Protein AF-A0A959WXT4-F1 (afdb_monomer)

Foldseek 3Di:
DPPDPVVVVCVVVVVPDDFPDFDDADPQATQGPVRDTDGDDDDDCPVDDDDPCPVCVVVVQADPVRDFDDDQQAGPVHRVDGHACDDPQVDPVSRVVSVVVNVVVVVVVPPD

pLDDT: mean 92.84, std 6.56, range [51.22, 98.44]

Structure (mmCIF, N/CA/C/O backbone):
data_AF-A0A959WXT4-F1
#
_entry.id   AF-A0A959WXT4-F1
#
loop_
_atom_site.group_PDB
_atom_site.id
_atom_site.type_symbol
_atom_site.label_atom_id
_atom_site.label_alt_id
_atom_site.label_comp_id
_atom_site.label_asym_id
_atom_site.label_entity_id
_atom_site.label_seq_id
_atom_site.pdbx_PDB_ins_code
_atom_site.Cartn_x
_atom_site.Cartn_y
_atom_site.Cartn_z
_atom_site.occupancy
_atom_site.B_iso_or_equiv
_atom_site.auth_seq_id
_atom_site.auth_comp_id
_atom_site.auth_asym_id
_atom_site.auth_atom_id
_atom_site.pdbx_PDB_model_num
ATOM 1 N N . LEU A 1 1 ? -9.083 -1.316 -13.109 1.00 68.69 1 LEU A N 1
ATOM 2 C CA . LEU A 1 1 ? -9.091 0.091 -12.643 1.00 68.69 1 LEU A CA 1
ATOM 3 C C . LEU A 1 1 ? -10.515 0.638 -12.744 1.00 68.69 1 LEU A C 1
ATOM 5 O O . LEU A 1 1 ? -11.224 0.207 -13.653 1.00 68.69 1 LEU A O 1
ATOM 9 N N . PRO A 1 2 ? -10.963 1.519 -11.832 1.00 79.06 2 PRO A N 1
ATOM 10 C CA . PRO A 1 2 ? -12.278 2.160 -11.927 1.00 79.06 2 PRO A CA 1
ATOM 11 C C . PRO A 1 2 ? -12.446 2.864 -13.282 1.00 79.06 2 PRO A C 1
ATOM 13 O O . PRO A 1 2 ? -11.528 3.544 -13.730 1.00 79.06 2 PRO A O 1
ATOM 16 N N . ARG A 1 3 ? -13.598 2.728 -13.954 1.00 82.50 3 ARG A N 1
ATOM 17 C CA . ARG A 1 3 ? -13.830 3.325 -15.289 1.00 82.50 3 ARG A CA 1
ATOM 18 C C . ARG A 1 3 ? -14.153 4.826 -15.210 1.00 82.50 3 ARG A C 1
ATOM 20 O O . ARG A 1 3 ? -15.248 5.256 -15.572 1.00 82.50 3 ARG A O 1
ATOM 27 N N . ASN A 1 4 ? -13.188 5.624 -14.767 1.00 93.75 4 ASN A N 1
ATOM 28 C CA . ASN A 1 4 ? -13.222 7.088 -14.832 1.00 93.75 4 ASN A CA 1
ATOM 29 C C . ASN A 1 4 ? -12.511 7.615 -16.095 1.00 93.75 4 ASN A C 1
ATOM 31 O O . ASN A 1 4 ? -11.988 6.830 -16.888 1.00 93.75 4 ASN A O 1
ATOM 35 N N . GLN A 1 5 ? -12.515 8.935 -16.290 1.00 94.00 5 GLN A N 1
ATOM 36 C CA . GLN A 1 5 ? -11.899 9.587 -17.448 1.00 94.00 5 GLN A CA 1
ATOM 37 C C . GLN A 1 5 ? -10.391 9.301 -17.551 1.00 94.00 5 GLN A C 1
ATOM 39 O O . GLN A 1 5 ? -9.945 8.807 -18.581 1.00 94.00 5 GLN A O 1
ATOM 44 N N . TYR A 1 6 ? -9.636 9.478 -16.461 1.00 92.56 6 TYR A N 1
ATOM 45 C CA . TYR A 1 6 ? -8.189 9.218 -16.431 1.00 92.56 6 TYR A CA 1
ATOM 46 C C . TYR A 1 6 ? -7.813 7.802 -16.882 1.00 92.56 6 TYR A C 1
ATOM 48 O O . TYR A 1 6 ? -6.850 7.607 -17.620 1.00 92.56 6 TYR A O 1
ATOM 56 N N . THR A 1 7 ? -8.580 6.797 -16.454 1.00 93.12 7 THR A N 1
ATOM 57 C CA . THR A 1 7 ? -8.313 5.401 -16.820 1.00 93.12 7 THR A CA 1
ATOM 58 C C . THR A 1 7 ? -8.591 5.143 -18.302 1.00 93.12 7 THR A C 1
ATOM 60 O O . THR A 1 7 ? -7.879 4.349 -18.913 1.00 93.12 7 THR A O 1
ATOM 63 N N . ARG A 1 8 ? -9.597 5.808 -18.889 1.00 93.06 8 ARG A N 1
ATOM 64 C CA . ARG A 1 8 ? -9.884 5.715 -20.332 1.00 93.06 8 ARG A CA 1
ATOM 65 C C . ARG A 1 8 ? -8.762 6.352 -21.141 1.00 93.06 8 ARG A C 1
ATOM 67 O O . ARG A 1 8 ? -8.177 5.673 -21.965 1.00 93.06 8 ARG A O 1
ATOM 74 N N . GLU A 1 9 ? -8.362 7.574 -20.807 1.00 95.56 9 GLU A N 1
ATOM 75 C CA . GLU A 1 9 ? -7.261 8.264 -21.494 1.00 95.56 9 GLU A CA 1
ATOM 76 C C . GLU A 1 9 ? -5.936 7.483 -21.409 1.00 95.56 9 GLU A C 1
ATOM 78 O O . GLU A 1 9 ? -5.187 7.393 -22.380 1.00 95.56 9 GLU A O 1
ATOM 83 N N . ALA A 1 10 ? -5.635 6.869 -20.259 1.00 94.12 10 ALA A N 1
ATOM 84 C CA . ALA A 1 10 ? -4.461 6.007 -20.112 1.00 94.12 10 ALA A CA 1
ATOM 85 C C . ALA A 1 10 ? -4.554 4.727 -20.965 1.00 94.12 10 ALA A C 1
ATOM 87 O O . ALA A 1 10 ? -3.546 4.266 -21.508 1.00 94.12 10 ALA A O 1
ATOM 88 N N . HIS A 1 11 ? -5.751 4.157 -21.092 1.00 93.56 11 HIS A N 1
ATOM 89 C CA . HIS A 1 11 ? -5.997 3.021 -21.972 1.00 93.56 11 HIS A CA 1
ATOM 90 C C . HIS A 1 11 ? -5.842 3.413 -23.446 1.00 93.56 11 HIS A C 1
ATOM 92 O O . HIS A 1 11 ? -5.144 2.721 -24.183 1.00 93.56 11 HIS A O 1
ATOM 98 N N . ASP A 1 12 ? -6.420 4.543 -23.852 1.00 95.38 12 ASP A N 1
ATOM 99 C CA . ASP A 1 12 ? -6.397 5.043 -25.229 1.00 95.38 12 ASP A CA 1
ATOM 100 C C . ASP A 1 12 ? -4.970 5.393 -25.678 1.00 95.38 12 ASP A C 1
ATOM 102 O O . ASP A 1 12 ? -4.584 5.107 -26.808 1.00 95.38 12 ASP A O 1
ATOM 106 N N . ARG A 1 13 ? -4.131 5.905 -24.766 1.00 96.31 13 ARG A N 1
ATOM 107 C CA . ARG A 1 13 ? -2.685 6.093 -25.004 1.00 96.31 13 ARG A CA 1
ATOM 108 C C . ARG A 1 13 ? -1.867 4.799 -24.946 1.00 96.31 13 ARG A C 1
ATOM 110 O O . ARG A 1 13 ? -0.658 4.831 -25.149 1.00 96.31 13 ARG A O 1
ATOM 117 N N . GLY A 1 14 ? -2.484 3.664 -24.622 1.00 94.75 14 GLY A N 1
ATOM 118 C CA . GLY A 1 14 ? -1.829 2.359 -24.600 1.00 94.75 14 GLY A CA 1
ATOM 119 C C . GLY A 1 14 ? -0.770 2.181 -23.507 1.00 94.75 14 GLY A C 1
ATOM 120 O O . GLY A 1 14 ? 0.046 1.267 -23.629 1.00 94.75 14 GLY A O 1
ATOM 121 N N . VAL A 1 15 ? -0.772 3.010 -22.452 1.00 93.81 15 VAL A N 1
ATOM 122 C CA . VAL A 1 15 ? 0.232 2.960 -21.365 1.00 93.81 15 VAL A CA 1
ATOM 123 C C . VAL A 1 15 ? -0.093 1.922 -20.287 1.00 93.81 15 VAL A C 1
ATOM 125 O O . VAL A 1 15 ? 0.764 1.560 -19.487 1.00 93.81 15 VAL A O 1
ATOM 128 N N . LEU A 1 16 ? -1.316 1.386 -20.274 1.00 92.50 16 LEU A N 1
ATOM 129 C CA . LEU A 1 16 ? -1.749 0.337 -19.344 1.00 92.50 16 LEU A CA 1
ATOM 130 C C . LEU A 1 16 ? -1.309 -1.064 -19.807 1.00 92.50 16 LEU A C 1
ATOM 132 O O . LEU A 1 16 ? -2.117 -1.989 -19.892 1.00 92.50 16 LEU A O 1
ATOM 136 N N . ARG A 1 17 ? -0.020 -1.228 -20.123 1.00 91.75 17 ARG A N 1
ATOM 1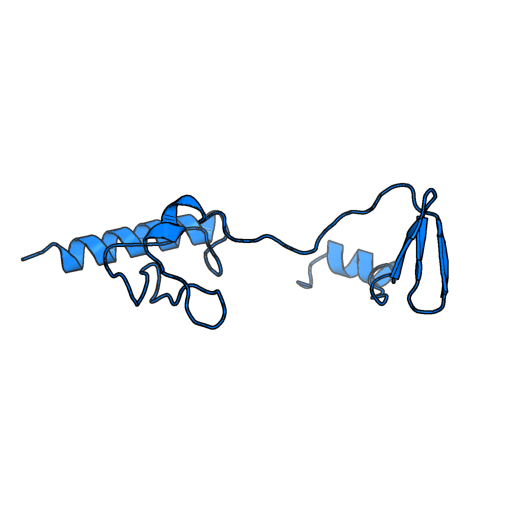37 C CA . ARG A 1 17 ? 0.573 -2.506 -20.541 1.00 91.75 17 ARG A CA 1
ATOM 138 C C . ARG A 1 17 ? 1.336 -3.132 -19.384 1.00 91.75 17 ARG A C 1
ATOM 140 O O . ARG A 1 17 ? 2.372 -2.629 -18.960 1.00 91.75 17 ARG A O 1
ATOM 147 N N . ARG A 1 18 ? 0.832 -4.257 -18.876 1.00 92.00 18 ARG A N 1
ATOM 148 C CA . ARG A 1 18 ? 1.528 -5.021 -17.837 1.00 92.00 18 ARG A CA 1
ATOM 149 C C . ARG A 1 18 ? 2.773 -5.688 -18.429 1.00 92.00 18 ARG A C 1
ATOM 151 O O . ARG A 1 18 ? 2.656 -6.482 -19.357 1.00 92.00 18 ARG A O 1
ATOM 158 N N . ARG A 1 19 ? 3.931 -5.437 -17.822 1.00 91.50 19 ARG A N 1
ATOM 159 C CA . ARG A 1 19 ? 5.182 -6.172 -18.059 1.00 91.50 19 ARG A CA 1
ATOM 160 C C . ARG A 1 19 ? 5.424 -7.150 -16.897 1.00 91.50 19 ARG A C 1
ATOM 162 O O . ARG A 1 19 ? 4.911 -6.905 -15.799 1.00 91.50 19 ARG A O 1
ATOM 169 N N . PRO A 1 20 ? 6.131 -8.275 -17.098 1.00 94.88 20 PRO A N 1
ATOM 170 C CA . PRO A 1 20 ? 6.730 -9.016 -15.988 1.00 94.88 20 PRO A CA 1
ATOM 171 C C . PRO A 1 20 ? 7.610 -8.094 -15.127 1.00 94.88 20 PRO A C 1
ATOM 173 O O . PRO A 1 20 ? 8.058 -7.054 -15.602 1.00 94.88 20 PRO A O 1
ATOM 176 N N . LEU A 1 21 ? 7.846 -8.457 -13.863 1.00 95.69 21 LEU A N 1
ATOM 177 C CA . LEU A 1 21 ? 8.826 -7.732 -13.053 1.00 95.69 21 LEU A CA 1
ATOM 178 C C . LEU A 1 21 ? 10.222 -7.981 -13.641 1.00 95.69 21 LEU A C 1
ATOM 180 O O . LEU A 1 21 ? 10.529 -9.110 -14.027 1.00 95.69 21 LEU A O 1
ATOM 184 N N . PHE A 1 22 ? 11.045 -6.940 -13.700 1.00 97.38 22 PHE A N 1
ATOM 185 C CA . PHE A 1 22 ? 12.456 -7.063 -14.047 1.00 97.38 22 PHE A CA 1
ATOM 186 C C . PHE A 1 22 ? 13.197 -7.980 -13.054 1.00 97.38 22 PHE A C 1
ATOM 188 O O . PHE A 1 22 ? 12.739 -8.216 -11.934 1.00 97.38 22 PHE A O 1
ATOM 195 N N . THR A 1 23 ? 14.349 -8.504 -13.463 1.00 98.19 23 THR A N 1
ATOM 196 C CA . THR A 1 23 ? 15.157 -9.466 -12.694 1.00 98.19 23 THR A CA 1
ATOM 197 C C . THR A 1 23 ? 16.305 -8.815 -11.929 1.00 98.19 23 THR A C 1
ATOM 199 O O . THR A 1 23 ? 16.702 -9.332 -10.887 1.00 98.19 23 THR A O 1
ATOM 202 N N . ALA A 1 24 ? 16.804 -7.668 -12.394 1.00 98.19 24 ALA A N 1
ATOM 203 C CA . ALA A 1 24 ? 17.833 -6.894 -11.706 1.00 98.19 24 ALA A CA 1
ATOM 204 C C . ALA A 1 24 ? 17.659 -5.389 -11.944 1.00 98.19 24 ALA A C 1
ATOM 206 O O . ALA A 1 24 ? 17.204 -4.970 -13.009 1.00 98.19 24 ALA A O 1
ATOM 207 N N . VAL A 1 25 ? 18.047 -4.589 -10.948 1.00 98.31 25 VAL A N 1
ATOM 208 C CA . VAL A 1 25 ? 18.327 -3.159 -11.128 1.00 98.31 25 VAL A CA 1
ATOM 209 C C . VAL A 1 25 ? 19.812 -3.028 -11.454 1.00 98.31 25 VAL A C 1
ATOM 211 O O . VAL A 1 25 ? 20.649 -3.599 -10.757 1.00 98.31 25 VAL A O 1
ATOM 214 N N . GLU A 1 26 ? 20.121 -2.295 -12.513 1.00 97.88 26 GLU A N 1
ATOM 215 C CA . GLU A 1 26 ? 21.469 -1.991 -12.995 1.00 97.88 26 GLU A CA 1
ATOM 216 C C . GLU A 1 26 ? 21.710 -0.467 -12.893 1.00 97.88 26 GLU A C 1
ATOM 218 O O . GLU A 1 26 ? 20.745 0.274 -12.695 1.00 97.88 26 GLU A O 1
ATOM 223 N N . PRO A 1 27 ? 22.960 0.032 -13.001 1.00 97.81 27 PRO A N 1
ATOM 224 C CA . PRO A 1 27 ? 23.267 1.450 -12.772 1.00 97.81 27 PRO A CA 1
ATOM 225 C C . PRO A 1 27 ? 22.404 2.445 -13.563 1.00 97.81 27 PRO A C 1
ATOM 227 O O . PRO A 1 27 ? 21.992 3.454 -12.999 1.00 97.81 27 PRO A O 1
ATOM 230 N N . ASP A 1 28 ? 22.081 2.125 -14.820 1.00 98.00 28 ASP A N 1
ATOM 231 C CA . ASP A 1 28 ? 21.354 3.018 -15.735 1.00 98.00 28 ASP A CA 1
ATOM 232 C C . ASP A 1 28 ? 19.936 2.517 -16.079 1.00 98.00 28 ASP A C 1
ATOM 234 O O . ASP A 1 28 ? 19.306 2.989 -17.029 1.00 98.00 28 ASP A O 1
ATOM 238 N N . GLY A 1 29 ? 19.429 1.499 -15.371 1.00 98.38 29 GLY A N 1
ATOM 239 C CA . GLY A 1 29 ? 18.116 0.935 -15.680 1.00 98.38 29 GLY A CA 1
ATOM 240 C C . GLY A 1 29 ? 17.819 -0.422 -15.054 1.00 98.38 29 GLY A C 1
ATOM 241 O O . GLY A 1 29 ? 18.228 -0.723 -13.934 1.00 98.38 29 GLY A O 1
ATOM 242 N N . VAL A 1 30 ? 17.055 -1.256 -15.763 1.00 98.44 30 VAL A N 1
ATOM 243 C CA . VAL A 1 30 ? 16.653 -2.587 -15.281 1.00 98.44 30 VAL A CA 1
ATOM 244 C C . VAL A 1 30 ? 16.844 -3.674 -16.335 1.00 98.44 30 VAL A C 1
ATOM 246 O O . VAL A 1 30 ? 16.624 -3.458 -17.530 1.00 98.44 30 VAL A O 1
ATOM 249 N N . ARG A 1 31 ? 17.210 -4.873 -15.872 1.00 98.38 31 ARG A N 1
ATOM 250 C CA . ARG A 1 31 ? 17.253 -6.101 -16.673 1.00 98.38 31 ARG A CA 1
ATOM 251 C C . ARG A 1 31 ? 15.880 -6.749 -16.690 1.00 98.38 31 ARG A C 1
ATOM 253 O O . ARG A 1 31 ? 15.414 -7.240 -15.666 1.00 98.38 31 ARG A O 1
ATOM 260 N N . GLU A 1 32 ? 15.227 -6.781 -17.836 1.00 97.56 32 GLU A N 1
ATOM 261 C CA . GLU A 1 32 ? 13.904 -7.376 -17.993 1.00 97.56 32 GLU A CA 1
ATOM 262 C C . GLU A 1 32 ? 13.929 -8.903 -17.834 1.00 97.56 32 GLU A C 1
ATOM 264 O O . GLU A 1 32 ? 14.979 -9.548 -17.848 1.00 97.56 32 GLU A O 1
ATOM 269 N N . ALA A 1 33 ? 12.747 -9.502 -17.678 1.00 96.75 33 ALA A N 1
ATOM 270 C CA . ALA A 1 33 ? 12.607 -10.951 -17.511 1.00 96.75 33 ALA A CA 1
ATOM 271 C C . ALA A 1 33 ? 13.051 -11.766 -18.741 1.00 96.75 33 ALA A C 1
ATOM 273 O O . ALA A 1 33 ? 13.407 -12.932 -18.599 1.00 96.75 33 ALA A O 1
ATOM 274 N N . ASP A 1 34 ? 13.038 -11.163 -19.932 1.00 96.44 34 ASP A N 1
ATOM 275 C CA . ASP A 1 34 ? 13.540 -11.759 -21.178 1.00 96.44 34 ASP A CA 1
ATOM 276 C C . ASP A 1 34 ? 15.045 -11.511 -21.407 1.00 96.44 34 ASP A C 1
ATOM 278 O O . ASP A 1 34 ? 15.594 -11.929 -22.424 1.00 96.44 34 ASP A O 1
ATOM 282 N N . GLY A 1 35 ? 15.721 -10.839 -20.468 1.00 97.06 35 GLY A N 1
ATOM 283 C CA . GLY A 1 35 ? 17.136 -10.481 -20.557 1.00 97.06 35 GLY A CA 1
ATOM 284 C C . GLY A 1 35 ? 17.413 -9.159 -21.283 1.00 97.06 35 GLY A C 1
ATOM 285 O O . GLY A 1 35 ? 18.564 -8.707 -21.290 1.00 97.06 35 GLY A O 1
ATOM 286 N N . SER A 1 36 ? 16.396 -8.502 -21.851 1.00 98.00 36 SER A N 1
ATOM 287 C CA . SER A 1 36 ? 16.539 -7.169 -22.451 1.00 98.00 36 SER A CA 1
ATOM 288 C C . SER A 1 36 ? 16.854 -6.098 -21.393 1.00 98.00 36 SER A C 1
ATOM 290 O O . SER A 1 36 ? 16.595 -6.285 -20.205 1.00 98.00 36 SER A O 1
ATOM 292 N N . PHE A 1 37 ? 17.469 -4.987 -21.802 1.00 98.31 37 PHE A N 1
ATOM 293 C CA . PHE A 1 37 ? 17.779 -3.864 -20.910 1.00 98.31 37 PHE A CA 1
ATOM 294 C C . PHE A 1 37 ? 16.835 -2.695 -21.193 1.00 98.31 37 PHE A C 1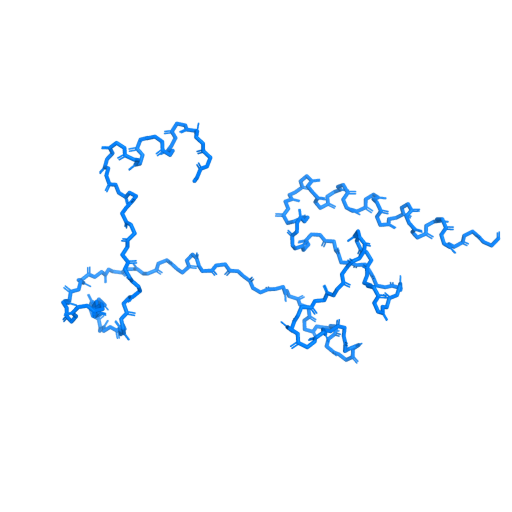
ATOM 296 O O . PHE A 1 37 ? 16.718 -2.270 -22.344 1.00 98.31 37 PHE A O 1
ATOM 303 N N . THR A 1 38 ? 16.201 -2.158 -20.150 1.00 97.94 38 THR A N 1
ATOM 304 C CA . THR A 1 38 ? 15.384 -0.941 -20.241 1.00 97.94 38 THR A CA 1
ATOM 305 C C . THR A 1 38 ? 16.057 0.186 -19.457 1.00 97.94 38 THR A C 1
ATOM 307 O O . THR A 1 38 ? 16.087 0.108 -18.224 1.00 97.94 38 THR A O 1
ATOM 310 N N . PRO A 1 39 ? 16.547 1.246 -20.126 1.00 98.31 39 PRO A N 1
ATOM 311 C CA . PRO A 1 39 ? 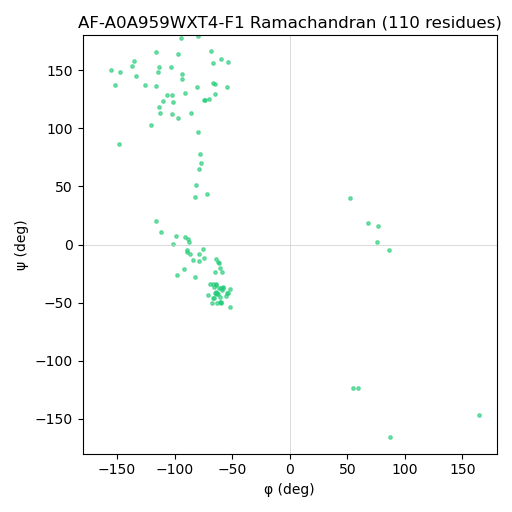17.039 2.443 -19.451 1.00 98.31 39 PRO A CA 1
ATOM 312 C C . PRO A 1 39 ? 15.908 3.163 -18.707 1.00 98.31 39 PRO A C 1
ATOM 314 O O . PRO A 1 39 ? 14.805 3.299 -19.247 1.00 98.31 39 PRO A O 1
ATOM 317 N N . LEU A 1 40 ? 16.165 3.637 -17.487 1.00 97.38 40 LEU A N 1
ATOM 318 C CA . LEU A 1 40 ? 15.235 4.490 -16.740 1.00 97.38 40 LEU A CA 1
ATOM 319 C C . LEU A 1 40 ? 15.962 5.354 -15.708 1.00 97.38 40 LEU A C 1
ATOM 321 O O . LEU A 1 40 ? 16.962 4.935 -15.139 1.00 97.38 40 LEU A O 1
ATOM 325 N N . ASP A 1 41 ? 15.403 6.530 -15.418 1.00 98.00 41 ASP A N 1
ATOM 326 C CA . ASP A 1 41 ? 15.942 7.446 -14.401 1.00 98.00 41 ASP A CA 1
ATOM 327 C C . ASP A 1 41 ? 15.317 7.225 -13.015 1.00 98.00 41 ASP A C 1
ATOM 329 O O . ASP A 1 41 ? 15.826 7.686 -11.995 1.00 98.00 41 ASP A O 1
ATOM 333 N N . THR A 1 42 ? 14.134 6.606 -12.948 1.00 97.50 42 THR A N 1
ATOM 334 C CA . THR A 1 42 ? 13.354 6.512 -11.707 1.00 97.50 42 THR A CA 1
ATOM 335 C C . THR A 1 42 ? 12.470 5.274 -11.679 1.00 97.50 42 THR A C 1
ATOM 337 O O . THR A 1 42 ? 11.765 4.964 -12.639 1.00 97.50 42 THR A O 1
ATOM 340 N N . ILE A 1 43 ? 12.444 4.607 -10.523 1.00 95.81 43 ILE A N 1
ATOM 341 C CA . ILE A 1 43 ? 11.518 3.514 -10.218 1.00 95.81 43 ILE A CA 1
ATOM 342 C C . ILE A 1 43 ? 10.516 3.995 -9.168 1.00 95.81 43 ILE A C 1
ATOM 344 O O . ILE A 1 43 ? 10.894 4.385 -8.064 1.00 95.81 43 ILE A O 1
ATOM 348 N N . VAL A 1 44 ? 9.223 3.913 -9.488 1.00 96.19 44 VAL A N 1
ATOM 349 C CA . VAL A 1 44 ? 8.145 4.129 -8.515 1.00 96.19 44 VAL A CA 1
ATOM 350 C C . VAL A 1 44 ? 7.669 2.778 -7.989 1.00 96.19 44 VAL A C 1
ATOM 352 O O . VAL A 1 44 ? 6.994 2.021 -8.687 1.00 96.19 44 VAL A O 1
ATOM 355 N N . TRP A 1 45 ? 7.981 2.484 -6.728 1.00 95.50 45 TRP A N 1
ATOM 356 C CA . TRP A 1 45 ? 7.547 1.261 -6.052 1.00 95.50 45 TRP A CA 1
ATOM 357 C C . TRP A 1 45 ? 6.084 1.344 -5.606 1.00 95.50 45 TRP A C 1
ATOM 359 O O . TRP A 1 45 ? 5.769 1.535 -4.435 1.00 95.50 45 TRP A O 1
ATOM 369 N N . ALA A 1 46 ? 5.166 1.159 -6.552 1.00 94.75 46 ALA A N 1
ATOM 370 C CA . ALA A 1 46 ? 3.729 1.063 -6.292 1.00 94.75 46 ALA A CA 1
ATOM 371 C C . ALA A 1 46 ? 3.303 -0.354 -5.837 1.00 94.75 46 ALA A C 1
ATOM 373 O O . ALA A 1 46 ? 2.283 -0.881 -6.277 1.00 94.75 46 ALA A O 1
ATOM 374 N N . THR A 1 47 ? 4.097 -0.998 -4.974 1.00 92.38 47 THR A N 1
ATOM 375 C CA . THR A 1 47 ? 3.922 -2.400 -4.537 1.00 92.38 47 THR A CA 1
ATOM 376 C C . THR A 1 47 ? 3.062 -2.554 -3.276 1.00 92.38 47 THR A C 1
ATOM 378 O O . THR A 1 47 ? 2.886 -3.661 -2.767 1.00 92.38 47 THR A O 1
ATOM 381 N N . GLY A 1 48 ? 2.476 -1.454 -2.799 1.00 91.38 48 GLY A N 1
ATOM 382 C CA . GLY A 1 48 ? 1.634 -1.416 -1.607 1.00 91.38 48 GLY A CA 1
ATOM 383 C C . GLY A 1 48 ? 2.429 -1.204 -0.319 1.00 91.38 48 GLY A C 1
ATOM 384 O O . GLY A 1 48 ? 3.588 -0.799 -0.336 1.00 91.38 48 GLY A O 1
ATOM 385 N N . PHE A 1 49 ? 1.777 -1.453 0.818 1.00 89.50 49 PHE A N 1
ATOM 386 C CA . PHE A 1 49 ? 2.320 -1.173 2.148 1.00 89.50 49 PHE A CA 1
ATOM 387 C C . PHE A 1 49 ? 2.032 -2.321 3.115 1.00 89.50 49 PHE A C 1
ATOM 389 O O . PHE A 1 49 ? 1.039 -3.038 2.982 1.00 89.50 49 PHE A O 1
ATOM 396 N N . ARG A 1 50 ? 2.880 -2.461 4.138 1.00 88.38 50 ARG A N 1
ATOM 397 C CA . ARG A 1 50 ? 2.603 -3.305 5.309 1.00 88.38 50 ARG A CA 1
ATOM 398 C C . ARG A 1 50 ? 1.964 -2.460 6.411 1.00 88.38 50 ARG A C 1
ATOM 400 O O . ARG A 1 50 ? 2.292 -1.288 6.564 1.00 88.38 50 ARG A O 1
ATOM 407 N N . ALA A 1 51 ? 1.069 -3.061 7.195 1.00 90.25 51 ALA A N 1
ATOM 408 C CA . ALA A 1 51 ? 0.474 -2.393 8.350 1.00 90.25 51 ALA A CA 1
ATOM 409 C C . ALA A 1 51 ? 1.544 -2.088 9.417 1.00 90.25 51 ALA A C 1
ATOM 411 O O . ALA A 1 51 ? 2.285 -2.985 9.826 1.00 90.25 51 ALA A O 1
ATOM 412 N N . ALA A 1 52 ? 1.599 -0.838 9.882 1.00 92.75 52 ALA A N 1
ATOM 413 C CA . ALA A 1 52 ? 2.542 -0.359 10.893 1.00 92.75 52 ALA A CA 1
ATOM 414 C C . ALA A 1 52 ? 2.127 -0.790 12.316 1.00 92.75 52 ALA A C 1
ATOM 416 O O . ALA A 1 52 ? 1.692 0.013 13.137 1.00 92.75 52 ALA A O 1
ATOM 417 N N . LEU A 1 53 ? 2.246 -2.088 12.603 1.00 93.56 53 LEU A N 1
ATOM 418 C CA . LEU A 1 53 ? 1.771 -2.715 13.847 1.00 93.56 53 LEU A CA 1
ATOM 419 C C . LEU A 1 53 ? 2.899 -3.311 14.699 1.00 93.56 53 LEU A C 1
ATOM 421 O O . LEU A 1 53 ? 2.645 -4.168 15.539 1.00 93.56 53 LEU A O 1
ATOM 425 N N . GLN A 1 54 ? 4.143 -2.874 14.488 1.00 94.00 54 GLN A N 1
ATOM 426 C CA . GLN A 1 54 ? 5.306 -3.401 15.2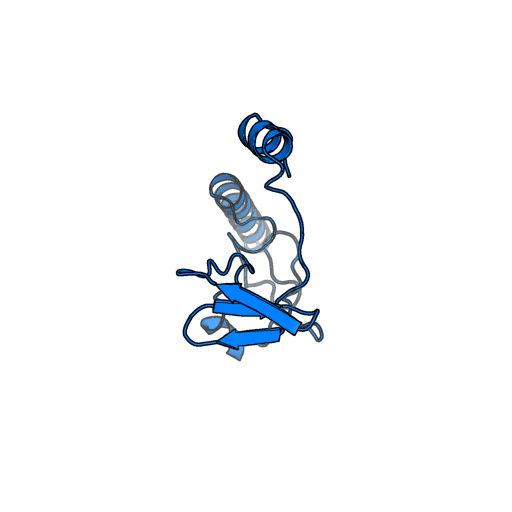12 1.00 94.00 54 GLN A CA 1
ATOM 427 C C . GLN A 1 54 ? 5.163 -3.243 16.736 1.00 94.00 54 GLN A C 1
ATOM 429 O O . GLN A 1 54 ? 5.503 -4.143 17.494 1.00 94.00 54 GLN A O 1
ATOM 434 N N . HIS A 1 55 ? 4.558 -2.143 17.189 1.00 95.44 55 HIS A N 1
ATOM 435 C CA . HIS A 1 55 ? 4.273 -1.898 18.607 1.00 95.44 55 HIS A CA 1
ATOM 436 C C . HIS A 1 55 ? 3.312 -2.926 19.242 1.00 95.44 55 HIS A C 1
ATOM 438 O O . HIS A 1 55 ? 3.232 -3.001 20.464 1.00 95.44 55 HIS A O 1
ATOM 444 N N . LEU A 1 56 ? 2.602 -3.732 18.440 1.00 95.19 56 LEU A N 1
ATOM 445 C CA . LEU A 1 56 ? 1.713 -4.805 18.905 1.00 95.19 56 LEU A CA 1
ATOM 446 C C . LEU A 1 56 ? 2.342 -6.203 18.799 1.00 95.19 56 LEU A C 1
ATOM 448 O O . LEU A 1 56 ? 1.692 -7.186 19.152 1.00 95.19 56 LEU A O 1
ATOM 452 N N . GLU A 1 57 ? 3.585 -6.335 18.324 1.00 94.75 57 GLU A N 1
ATOM 453 C CA . GLU A 1 57 ? 4.252 -7.641 18.190 1.00 94.75 57 GLU A CA 1
ATOM 454 C C . GLU A 1 57 ? 4.278 -8.471 19.485 1.00 94.75 57 GLU A C 1
ATOM 456 O O . GLU A 1 57 ? 3.966 -9.666 19.403 1.00 94.75 57 GLU A O 1
ATOM 461 N N . PRO A 1 58 ? 4.533 -7.896 20.682 1.00 96.19 58 PRO A N 1
ATOM 462 C CA . PRO A 1 58 ? 4.508 -8.657 21.933 1.00 96.19 58 PRO A CA 1
ATOM 463 C C . PRO A 1 58 ? 3.165 -9.338 22.230 1.00 96.19 58 PRO A C 1
ATOM 465 O O . PRO A 1 58 ? 3.135 -10.346 22.932 1.00 96.19 58 PRO A O 1
ATOM 468 N N . MET A 1 59 ? 2.060 -8.831 21.670 1.00 96.25 59 MET A N 1
ATOM 469 C CA . MET A 1 59 ? 0.719 -9.400 21.845 1.00 96.25 59 MET A CA 1
ATOM 470 C C . MET A 1 59 ? 0.463 -10.636 20.969 1.00 96.25 59 MET A C 1
ATOM 472 O O . MET A 1 59 ? -0.566 -11.284 21.125 1.00 96.25 59 MET A O 1
ATOM 476 N N . ARG A 1 60 ? 1.376 -10.971 20.042 1.00 95.06 60 ARG A N 1
ATOM 477 C CA . ARG A 1 60 ? 1.308 -12.174 19.186 1.00 95.06 60 ARG A CA 1
ATOM 478 C C . ARG A 1 60 ? -0.026 -12.327 18.435 1.00 95.06 60 ARG A C 1
ATOM 480 O O . ARG A 1 60 ? -0.543 -13.425 18.276 1.00 95.06 60 ARG A O 1
ATOM 487 N N . LEU A 1 61 ? -0.566 -11.215 17.928 1.00 95.12 61 LEU A N 1
ATOM 488 C CA . LEU A 1 61 ? -1.891 -11.160 17.284 1.00 95.12 61 LEU A CA 1
ATOM 489 C C . LEU A 1 61 ? -1.945 -11.778 15.874 1.00 95.12 61 LEU A C 1
ATOM 491 O O . LEU A 1 61 ? -3.027 -11.922 15.301 1.00 95.12 61 LEU A O 1
ATOM 495 N N . ARG A 1 62 ? -0.788 -12.078 15.271 1.00 94.56 62 ARG A N 1
ATOM 496 C CA . ARG A 1 62 ? -0.705 -12.611 13.906 1.00 94.56 62 ARG A CA 1
ATOM 497 C C . ARG A 1 62 ? -0.990 -14.114 13.8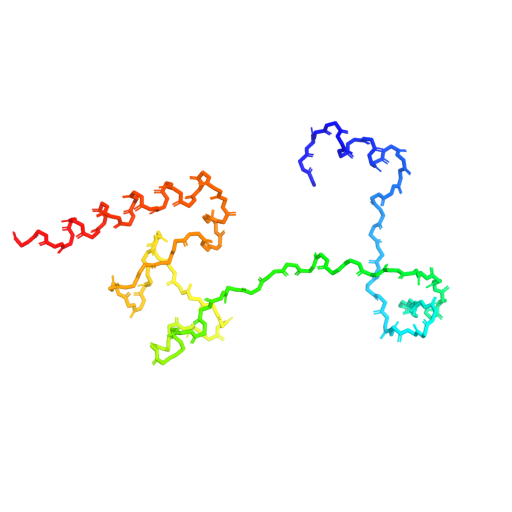93 1.00 94.56 62 ARG A C 1
ATOM 499 O O . ARG A 1 62 ? -0.461 -14.861 14.707 1.00 94.56 62 ARG A O 1
ATOM 506 N N . ASN A 1 63 ? -1.795 -14.552 12.933 1.00 91.62 63 ASN A N 1
ATOM 507 C CA . ASN A 1 63 ? -2.053 -15.957 12.645 1.00 91.62 63 ASN A CA 1
ATOM 508 C C . ASN A 1 63 ? -0.910 -16.580 11.813 1.00 91.62 63 ASN A C 1
ATOM 510 O O . ASN A 1 63 ? 0.047 -15.904 11.436 1.00 91.62 63 ASN A O 1
ATOM 514 N N . GLN A 1 64 ? -1.028 -17.871 11.491 1.00 91.50 64 GLN A N 1
ATOM 515 C CA . GLN A 1 64 ? -0.028 -18.620 10.711 1.00 91.50 64 GLN A CA 1
ATOM 516 C C . GLN A 1 64 ? 0.209 -18.060 9.295 1.00 91.50 64 GLN A C 1
ATOM 518 O O . GLN 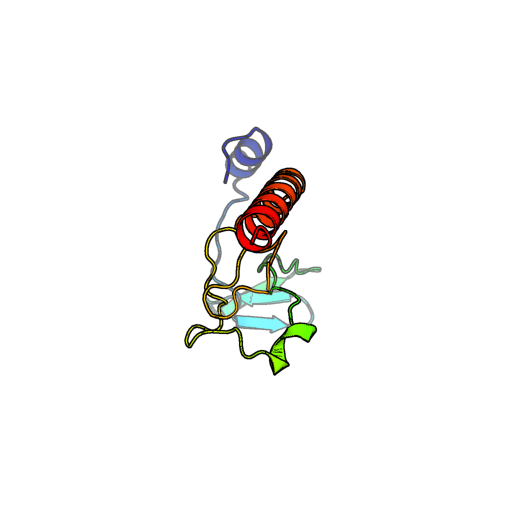A 1 64 ? 1.260 -18.302 8.713 1.00 91.50 64 GLN A O 1
ATOM 523 N N . LEU A 1 65 ? -0.733 -17.279 8.752 1.00 90.88 65 LEU A N 1
ATOM 524 C CA . LEU A 1 65 ? -0.604 -16.591 7.461 1.00 90.88 65 LEU A CA 1
ATOM 525 C C . LEU A 1 65 ? 0.036 -15.195 7.599 1.00 90.88 65 LEU A C 1
ATOM 527 O O . LEU A 1 65 ? 0.086 -14.433 6.636 1.00 90.88 65 LEU A O 1
ATOM 531 N N . GLY A 1 66 ? 0.485 -14.817 8.801 1.00 88.38 66 GLY A N 1
ATOM 532 C CA . GLY A 1 66 ? 1.104 -13.523 9.090 1.00 88.38 66 GLY A CA 1
ATOM 533 C C . GLY A 1 66 ? 0.125 -12.346 9.175 1.00 88.38 66 GLY A C 1
ATOM 534 O O . GLY A 1 66 ? 0.563 -11.213 9.397 1.00 88.38 66 GLY A O 1
ATOM 535 N N . ALA A 1 67 ? -1.180 -12.589 9.031 1.00 90.19 67 ALA A N 1
ATOM 536 C CA . ALA A 1 67 ? -2.241 -11.588 9.125 1.00 90.19 67 ALA A CA 1
ATOM 537 C C . ALA A 1 67 ? -2.876 -11.568 10.525 1.00 90.19 67 ALA A C 1
ATOM 539 O O . ALA A 1 67 ? -2.728 -12.511 11.293 1.00 90.19 67 ALA A O 1
ATOM 540 N N . ILE A 1 68 ? -3.614 -10.509 10.860 1.00 94.12 68 ILE A N 1
ATOM 541 C CA . ILE A 1 68 ? -4.407 -10.444 12.096 1.00 94.12 68 ILE A CA 1
ATOM 542 C C . ILE A 1 68 ? -5.862 -10.723 11.733 1.00 94.12 68 ILE A C 1
ATOM 544 O O . ILE A 1 68 ? -6.436 -10.035 10.889 1.00 94.12 68 ILE A O 1
ATOM 548 N N . THR A 1 69 ? -6.457 -11.746 12.344 1.00 93.81 69 THR A N 1
ATOM 549 C CA . THR A 1 69 ? -7.863 -12.089 12.108 1.00 93.81 69 THR A CA 1
ATOM 550 C C . THR A 1 69 ? -8.762 -11.068 12.802 1.00 93.81 69 THR A C 1
ATOM 552 O O . THR A 1 69 ? -8.663 -10.881 14.013 1.00 93.81 69 THR A O 1
ATOM 555 N N . MET A 1 70 ? -9.659 -10.436 12.044 1.00 93.50 70 MET A N 1
ATOM 556 C CA . MET A 1 70 ? -10.543 -9.368 12.521 1.00 93.50 70 MET A CA 1
ATOM 557 C C . MET A 1 70 ? -12.017 -9.791 12.483 1.00 93.50 70 MET A C 1
ATOM 559 O O . MET A 1 70 ? -12.433 -10.529 11.590 1.00 93.50 70 MET A O 1
ATOM 563 N N . ARG A 1 71 ? -12.823 -9.271 13.412 1.00 92.88 71 ARG A N 1
ATOM 564 C CA . ARG A 1 71 ? -14.294 -9.252 13.362 1.00 92.88 71 ARG A CA 1
ATOM 565 C C . ARG A 1 71 ? -14.751 -7.797 13.415 1.00 92.88 71 ARG A C 1
ATOM 567 O O . ARG A 1 71 ? -14.705 -7.161 14.466 1.00 92.88 71 ARG A O 1
ATOM 574 N N . GLY A 1 72 ? -15.143 -7.245 12.267 1.00 92.44 72 GLY A N 1
ATOM 575 C CA . GLY A 1 72 ? -15.304 -5.795 12.135 1.00 92.44 72 GLY A CA 1
ATOM 576 C C . GLY A 1 72 ? -13.977 -5.093 12.432 1.00 92.44 72 GLY A C 1
ATOM 577 O O . GLY A 1 72 ? -12.959 -5.415 11.824 1.00 92.44 72 GLY A O 1
ATOM 578 N N . THR A 1 73 ? -13.975 -4.177 13.399 1.00 95.12 73 THR A N 1
ATOM 579 C CA . THR A 1 73 ? -12.759 -3.482 13.850 1.00 95.12 73 THR A CA 1
ATOM 580 C C . THR A 1 73 ? -12.013 -4.191 14.972 1.00 95.12 73 THR A C 1
ATOM 582 O O . THR A 1 73 ? -10.946 -3.720 15.338 1.00 95.12 73 THR A O 1
ATOM 585 N N . GLN A 1 74 ? -12.535 -5.288 15.525 1.00 95.56 74 GLN A N 1
ATOM 586 C CA . GLN A 1 74 ? -11.966 -5.982 16.685 1.00 95.56 74 GLN A CA 1
ATOM 587 C C . GLN A 1 74 ? -11.028 -7.119 16.261 1.00 95.56 74 GLN A C 1
ATOM 589 O O . GLN A 1 74 ? -11.329 -7.845 15.311 1.00 95.56 74 GLN A O 1
ATOM 594 N N . VAL A 1 75 ? -9.926 -7.326 16.983 1.00 95.75 75 VAL A N 1
ATOM 595 C CA . VAL A 1 75 ? -9.054 -8.494 16.795 1.00 95.75 75 VAL A CA 1
ATOM 596 C C . VAL A 1 75 ? -9.728 -9.736 17.376 1.00 95.75 75 VAL A C 1
ATOM 598 O O . VAL A 1 75 ? -10.078 -9.781 18.551 1.00 95.75 75 VAL A O 1
ATOM 601 N N . ALA A 1 76 ? -9.902 -10.779 16.564 1.00 94.12 76 ALA A N 1
ATOM 602 C CA . ALA A 1 76 ? -10.665 -11.965 16.954 1.00 94.12 76 ALA A CA 1
ATOM 603 C C . ALA A 1 76 ? -10.031 -12.740 18.124 1.00 94.12 76 ALA A C 1
ATOM 605 O O . ALA A 1 76 ? -10.756 -13.311 18.933 1.00 94.12 76 ALA A O 1
ATOM 606 N N . GLY A 1 77 ? -8.694 -12.767 18.199 1.00 93.12 77 GLY A N 1
ATOM 607 C CA . GLY A 1 77 ? -7.939 -13.431 19.270 1.00 93.12 77 GLY A CA 1
ATOM 608 C C . GLY A 1 77 ? -7.649 -12.550 20.490 1.00 93.12 77 GLY A C 1
ATOM 609 O O . GLY A 1 77 ? -7.123 -13.048 21.475 1.00 93.12 77 GLY A O 1
ATOM 610 N N . GLU A 1 78 ? -7.977 -11.258 20.430 1.00 95.31 78 GLU A N 1
ATOM 611 C CA . GLU A 1 78 ? -7.766 -10.301 21.518 1.00 95.31 78 GLU A CA 1
ATOM 612 C C . GLU A 1 78 ? -8.874 -9.235 21.471 1.00 95.31 78 GLU A C 1
ATOM 614 O O . GLU A 1 78 ? -8.708 -8.184 20.843 1.00 95.31 78 GLU A O 1
ATOM 619 N N . PRO A 1 79 ? -10.030 -9.496 22.109 1.00 92.12 79 PRO A N 1
ATOM 620 C CA . PRO A 1 79 ? -11.205 -8.632 22.008 1.00 92.12 79 PRO A CA 1
ATOM 621 C C . PRO A 1 79 ? -10.994 -7.201 22.522 1.00 92.12 79 PRO A C 1
ATOM 623 O O . PRO A 1 79 ? -11.785 -6.317 22.204 1.00 92.12 79 PRO A O 1
ATOM 626 N N . ARG A 1 80 ? -9.935 -6.939 23.295 1.00 93.81 80 ARG A N 1
ATOM 627 C CA . ARG A 1 80 ? -9.625 -5.591 23.799 1.00 93.81 80 ARG A CA 1
ATOM 628 C C . ARG A 1 80 ? -8.954 -4.702 22.751 1.00 93.81 80 ARG A C 1
ATOM 630 O O . ARG A 1 80 ? -8.871 -3.493 22.947 1.00 93.81 80 ARG A O 1
ATOM 637 N N . VAL A 1 81 ? -8.464 -5.277 21.650 1.00 95.94 81 VAL A N 1
ATOM 638 C CA . VAL A 1 81 ? -7.758 -4.540 20.597 1.00 95.94 81 VAL A CA 1
ATOM 639 C C . VAL A 1 81 ? -8.680 -4.304 19.411 1.00 95.94 81 VAL A C 1
ATOM 641 O O . VAL A 1 81 ? -9.260 -5.236 18.850 1.00 95.94 81 VAL A O 1
ATOM 644 N N . HIS A 1 82 ? -8.747 -3.044 18.980 1.00 95.81 82 HIS A N 1
ATOM 645 C CA . HIS A 1 82 ? -9.375 -2.649 17.728 1.00 95.81 82 HIS A CA 1
ATOM 646 C C . HIS A 1 82 ? -8.340 -2.056 16.768 1.00 95.81 82 HIS A C 1
ATOM 648 O O . HIS A 1 82 ? -7.517 -1.236 17.170 1.00 95.81 82 HIS A O 1
ATOM 654 N N . LEU A 1 83 ? -8.397 -2.443 15.492 1.00 95.69 83 LEU A N 1
ATOM 655 C CA . LEU A 1 83 ? -7.550 -1.900 14.427 1.00 95.69 83 LEU A CA 1
ATOM 656 C C . LEU A 1 83 ? -8.421 -1.118 13.442 1.00 95.69 83 LEU A C 1
ATOM 658 O O . LEU A 1 83 ? -9.325 -1.670 12.815 1.00 95.69 83 LEU A O 1
ATOM 662 N N . ILE A 1 84 ? -8.147 0.178 13.317 1.00 95.69 84 ILE A N 1
ATOM 663 C CA . ILE A 1 84 ? -8.968 1.147 12.582 1.00 95.69 84 ILE A CA 1
ATOM 664 C C . ILE A 1 84 ? -8.071 1.854 11.572 1.00 95.69 84 ILE A C 1
ATOM 666 O O . ILE A 1 84 ? -6.938 2.202 11.890 1.00 95.69 84 ILE A O 1
ATOM 670 N N . GLY A 1 85 ? -8.556 2.042 10.346 1.00 93.19 85 GLY A N 1
ATOM 671 C CA . GLY A 1 85 ? -7.739 2.592 9.265 1.00 93.19 85 GLY A CA 1
ATOM 672 C C . GLY A 1 85 ? -6.763 1.577 8.662 1.00 93.19 85 GLY A C 1
ATOM 673 O 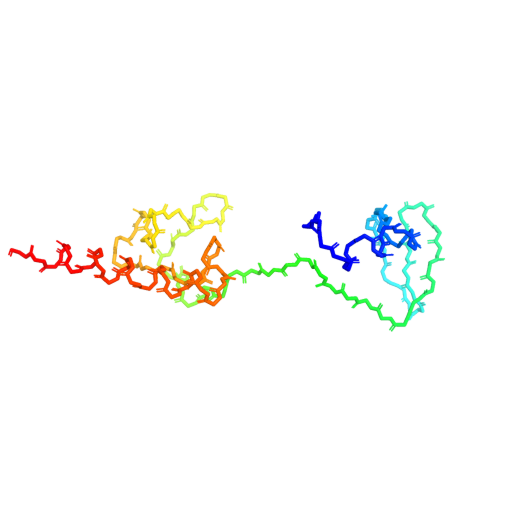O . GLY A 1 85 ? -5.853 1.970 7.944 1.00 93.19 85 GLY A O 1
ATOM 674 N N . TYR A 1 86 ? -6.954 0.278 8.922 1.00 90.75 86 TYR A N 1
ATOM 675 C CA . TYR A 1 86 ? -6.204 -0.822 8.308 1.00 90.75 86 TYR A CA 1
ATOM 676 C C . TYR A 1 86 ? -7.103 -1.694 7.415 1.00 90.75 86 TYR A C 1
ATOM 678 O O . TYR A 1 86 ? -8.319 -1.772 7.615 1.00 90.75 86 TYR A O 1
ATOM 686 N N . GLY A 1 87 ? -6.502 -2.328 6.403 1.00 84.69 87 GLY A N 1
ATOM 687 C CA . GLY A 1 87 ? -7.192 -3.179 5.433 1.00 84.69 87 GLY A CA 1
ATOM 688 C C . GLY A 1 87 ? -8.358 -2.467 4.744 1.00 84.69 87 GLY A C 1
ATOM 689 O O . GLY A 1 87 ? -8.205 -1.390 4.178 1.00 84.69 87 GLY A O 1
ATOM 690 N N . THR A 1 88 ? -9.554 -3.044 4.838 1.00 81.38 88 THR A N 1
ATOM 691 C CA . THR A 1 88 ? -10.778 -2.530 4.198 1.00 81.38 88 THR A CA 1
ATOM 692 C C . THR A 1 88 ? -11.230 -1.155 4.708 1.00 81.38 88 THR A C 1
ATOM 694 O O . THR A 1 88 ? -12.068 -0.518 4.074 1.00 81.38 88 THR A O 1
ATOM 697 N N . SER A 1 89 ? -10.663 -0.662 5.817 1.00 85.62 89 SER A N 1
ATOM 698 C CA . SER A 1 89 ? -10.951 0.668 6.374 1.00 85.62 89 SER A CA 1
ATOM 699 C C . SER A 1 89 ? -9.918 1.748 6.007 1.00 85.62 89 SER A C 1
ATOM 701 O O . SER A 1 89 ? -10.029 2.867 6.498 1.00 85.62 89 SER A O 1
ATOM 703 N N . GLN A 1 90 ? -8.947 1.461 5.125 1.00 87.62 90 GLN A N 1
ATOM 704 C CA . GLN A 1 90 ? -7.836 2.351 4.712 1.00 87.62 90 GLN A CA 1
ATOM 705 C C . GLN A 1 90 ? -8.242 3.530 3.804 1.00 87.62 90 GLN A C 1
ATOM 707 O O . GLN A 1 90 ? -7.582 3.850 2.821 1.00 87.62 90 GLN A O 1
ATOM 712 N N . SER A 1 91 ? -9.336 4.210 4.121 1.00 89.06 91 SER A N 1
ATOM 713 C CA . SER A 1 91 ? -9.706 5.479 3.487 1.00 89.06 91 SER A CA 1
ATOM 714 C C . SER A 1 91 ? -10.145 6.471 4.549 1.00 89.06 91 SER A C 1
ATOM 716 O O . SER A 1 91 ? -10.593 6.063 5.615 1.00 89.06 91 SER A O 1
ATOM 718 N N . THR A 1 92 ? -10.092 7.771 4.264 1.00 85.38 92 THR A N 1
ATOM 719 C CA . THR A 1 92 ? -10.532 8.800 5.222 1.00 85.38 92 THR A CA 1
ATOM 720 C C . THR A 1 92 ? -11.978 8.573 5.678 1.00 85.38 92 THR A C 1
ATOM 722 O O . THR A 1 92 ? -12.285 8.609 6.867 1.00 85.38 92 THR A O 1
ATOM 725 N N . VAL A 1 93 ? -12.878 8.264 4.738 1.00 90.25 93 VAL A N 1
ATOM 726 C CA . VAL A 1 93 ? -14.289 7.977 5.042 1.00 90.25 93 VAL A CA 1
ATOM 727 C C . VAL A 1 93 ? -14.447 6.625 5.746 1.00 90.25 93 VAL A C 1
ATOM 729 O O . VAL A 1 93 ? -15.198 6.522 6.718 1.00 90.25 93 VAL A O 1
ATOM 732 N N . GLY A 1 94 ? -13.738 5.592 5.281 1.00 91.50 94 GLY A N 1
ATOM 733 C CA . GLY A 1 94 ? -13.794 4.246 5.854 1.00 91.50 94 GLY A CA 1
ATOM 734 C C . GLY A 1 94 ? -13.267 4.185 7.287 1.00 91.50 94 GLY A C 1
ATOM 735 O O . GLY A 1 94 ? -13.906 3.576 8.141 1.00 91.50 94 GLY A O 1
ATOM 736 N N . ALA A 1 95 ? -12.164 4.876 7.575 1.00 93.38 95 ALA A N 1
ATOM 737 C CA . ALA A 1 95 ? -11.566 4.960 8.901 1.00 93.38 95 ALA A CA 1
ATOM 738 C C . ALA A 1 95 ? -12.504 5.661 9.892 1.00 93.38 95 ALA A C 1
ATOM 740 O O . ALA A 1 95 ? -12.702 5.162 10.996 1.00 93.38 95 ALA A O 1
ATOM 741 N N . ASN A 1 96 ? -13.163 6.751 9.482 1.00 93.62 96 ASN A N 1
ATOM 742 C CA . ASN A 1 96 ? -14.150 7.439 10.320 1.00 93.62 96 ASN A CA 1
ATOM 743 C C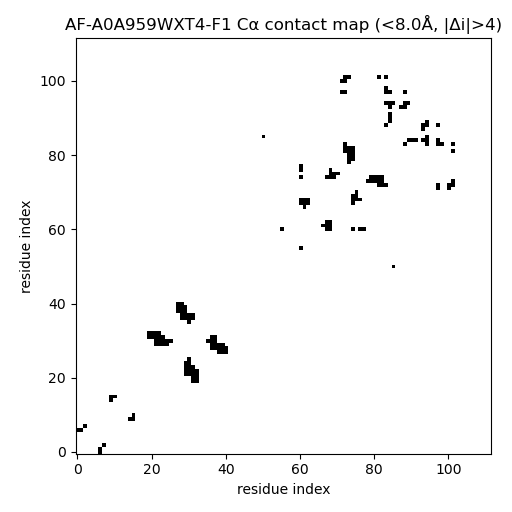 . ASN A 1 96 ? -15.350 6.546 10.665 1.00 93.62 96 ASN A C 1
ATOM 745 O O . ASN A 1 96 ? -15.806 6.528 11.811 1.00 93.62 96 ASN A O 1
ATOM 749 N N . ARG A 1 97 ? -15.864 5.788 9.688 1.00 93.75 97 ARG A N 1
ATOM 750 C CA . ARG A 1 97 ? -16.954 4.830 9.921 1.00 93.75 97 ARG A CA 1
ATOM 751 C C . ARG A 1 97 ? -16.522 3.725 10.885 1.00 93.75 97 ARG A C 1
ATOM 753 O O . ARG A 1 97 ? -17.200 3.505 11.885 1.00 93.75 97 ARG A O 1
ATOM 760 N N . ALA A 1 98 ? -15.373 3.105 10.625 1.00 95.75 98 ALA A N 1
ATOM 761 C CA . ALA A 1 98 ? -14.791 2.074 11.479 1.00 95.75 98 ALA A CA 1
ATOM 762 C C . ALA A 1 98 ? -14.539 2.590 12.910 1.00 95.75 98 ALA A C 1
ATOM 764 O O . ALA A 1 98 ? -14.814 1.887 13.878 1.00 95.75 98 ALA A O 1
ATOM 765 N N . GLY A 1 99 ? -14.115 3.849 13.059 1.00 95.94 99 GLY A N 1
ATOM 766 C CA . GLY A 1 99 ? -14.016 4.551 14.340 1.00 95.94 99 GLY A CA 1
ATOM 767 C C . GLY A 1 99 ? -15.305 4.495 15.155 1.00 95.94 99 GLY A C 1
ATOM 768 O O . GLY A 1 99 ? -15.312 4.041 16.300 1.00 95.94 99 GLY A O 1
ATOM 769 N N . ARG A 1 100 ? -16.420 4.900 14.541 1.00 96.25 100 ARG A N 1
ATOM 770 C CA . ARG A 1 100 ? -17.744 4.880 15.185 1.00 96.25 100 ARG A CA 1
ATOM 771 C C . ARG A 1 100 ? -18.192 3.461 15.527 1.00 96.25 100 ARG A C 1
ATOM 773 O O . ARG A 1 100 ? -18.733 3.238 16.606 1.00 96.25 100 ARG A O 1
ATOM 780 N N . GLU A 1 101 ? -17.948 2.506 14.635 1.00 95.38 101 GLU A N 1
ATOM 781 C CA . GLU A 1 101 ? -18.272 1.093 14.861 1.00 95.38 101 GLU A CA 1
ATOM 782 C C . GLU A 1 101 ? -17.485 0.500 16.035 1.00 95.38 101 GLU A C 1
ATOM 784 O O . GLU A 1 101 ? -18.066 -0.208 16.858 1.00 95.38 101 GLU A O 1
ATOM 789 N N . ALA A 1 102 ? -16.191 0.821 16.150 1.00 96.31 102 ALA A N 1
ATOM 790 C CA . ALA A 1 102 ? -15.348 0.393 17.262 1.00 96.31 102 ALA A CA 1
ATOM 791 C C . ALA A 1 102 ? -15.880 0.923 18.599 1.00 96.31 102 ALA A C 1
ATOM 793 O O . ALA A 1 102 ? -16.107 0.142 19.518 1.00 96.31 102 ALA A O 1
ATOM 794 N N . VAL A 1 103 ? -16.170 2.226 18.686 1.00 96.81 103 VAL A N 1
ATOM 795 C CA . VAL A 1 103 ? -16.731 2.832 19.906 1.00 96.81 103 VAL A CA 1
ATOM 796 C C . VAL A 1 103 ? -18.079 2.208 20.266 1.00 96.81 103 VAL A C 1
ATOM 798 O O . VAL A 1 103 ? -18.299 1.847 21.420 1.00 96.81 103 VAL A O 1
ATOM 801 N N . ALA A 1 104 ? -18.974 2.016 19.293 1.00 95.31 104 ALA A N 1
ATOM 802 C CA . ALA A 1 104 ? -20.265 1.377 19.539 1.00 95.31 104 ALA A CA 1
ATOM 803 C C . ALA A 1 104 ? -20.115 -0.071 20.041 1.00 95.31 104 ALA A C 1
ATOM 805 O O . ALA A 1 104 ? -20.882 -0.505 20.901 1.00 95.31 104 ALA A O 1
ATOM 806 N N . ALA A 1 105 ? -19.138 -0.822 19.523 1.00 93.56 105 ALA A N 1
ATOM 807 C CA . ALA A 1 105 ? -18.832 -2.169 19.997 1.00 93.56 105 ALA A CA 1
ATOM 808 C C . ALA A 1 105 ? -18.307 -2.162 21.439 1.00 93.56 105 ALA A C 1
ATOM 810 O O . ALA A 1 105 ? -18.823 -2.919 22.258 1.00 93.56 105 ALA A O 1
ATOM 811 N N . ILE A 1 106 ? -17.367 -1.268 21.757 1.00 94.94 106 ILE A N 1
ATOM 812 C CA . ILE A 1 106 ? -16.809 -1.108 23.107 1.00 94.94 106 ILE A CA 1
ATOM 813 C C . ILE A 1 106 ? -17.919 -0.753 24.102 1.00 94.94 106 ILE A C 1
ATOM 815 O O . ILE A 1 106 ? -18.093 -1.449 25.094 1.00 94.94 106 ILE A O 1
ATOM 819 N N . VAL A 1 107 ? -18.748 0.256 23.809 1.00 95.69 107 VAL A N 1
ATOM 820 C CA . VAL A 1 107 ? -19.846 0.675 24.703 1.00 95.69 107 VAL A CA 1
ATOM 821 C C . VAL A 1 107 ? -20.845 -0.456 24.959 1.00 95.69 107 VAL A C 1
ATOM 823 O O . VAL A 1 107 ? -21.330 -0.592 26.080 1.00 95.69 107 VAL A O 1
ATOM 826 N N . ARG A 1 108 ? -21.153 -1.287 23.953 1.00 91.00 108 ARG A N 1
ATOM 827 C CA . ARG A 1 108 ? -22.017 -2.465 24.145 1.00 91.00 108 ARG A CA 1
ATOM 828 C C . ARG A 1 108 ? -21.381 -3.527 25.043 1.00 91.00 108 ARG A C 1
ATOM 830 O O . ARG A 1 108 ? -22.112 -4.198 25.753 1.00 91.00 108 ARG A O 1
ATOM 837 N N . GLN A 1 109 ? -20.060 -3.684 24.997 1.00 86.56 109 GLN A N 1
ATOM 838 C CA . GLN A 1 109 ? -19.321 -4.671 25.793 1.00 86.56 109 GLN A CA 1
ATOM 839 C C . GLN A 1 109 ? -19.026 -4.187 27.221 1.00 86.56 109 GLN A C 1
ATOM 841 O O . GLN A 1 109 ? -18.893 -5.007 28.120 1.00 86.56 109 GLN A O 1
ATOM 846 N N . SER A 1 110 ? -18.917 -2.872 27.437 1.00 80.50 110 SER A N 1
ATOM 847 C CA . SE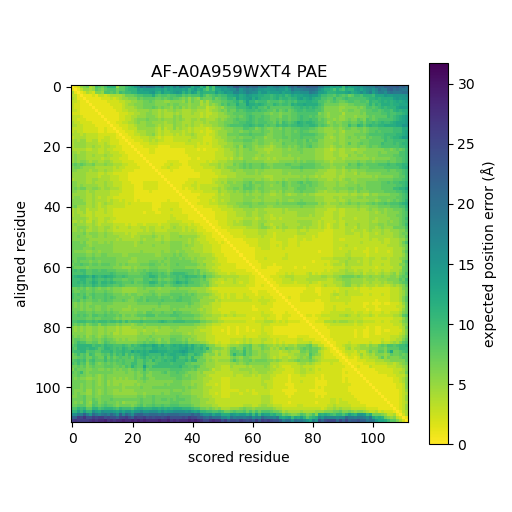R A 1 110 ? -18.628 -2.267 28.748 1.00 80.50 110 SER A CA 1
ATOM 848 C C . SER A 1 110 ? -19.867 -2.007 29.608 1.00 80.50 110 SER A C 1
ATOM 850 O O . SER A 1 110 ? -19.734 -1.605 30.762 1.00 80.50 110 SER A O 1
ATOM 852 N N . ARG A 1 111 ? -21.070 -2.190 29.058 1.00 65.25 111 ARG A N 1
ATOM 853 C CA . ARG A 1 111 ? -22.313 -2.146 29.828 1.00 65.25 111 ARG A CA 1
ATOM 854 C C . ARG A 1 111 ? -22.485 -3.487 30.545 1.00 65.25 111 ARG A C 1
ATOM 856 O O . ARG A 1 111 ? -22.917 -4.453 29.923 1.00 65.25 111 ARG A O 1
ATOM 863 N N . PHE A 1 112 ? -22.074 -3.511 31.813 1.00 51.22 112 PHE A N 1
ATOM 864 C CA . PHE A 1 112 ? -22.517 -4.493 32.803 1.00 51.22 112 PHE A CA 1
ATOM 865 C C . PHE A 1 112 ? -24.008 -4.312 33.099 1.00 51.22 112 PHE A C 1
ATOM 867 O O . PHE A 1 112 ? -24.465 -3.142 33.085 1.00 51.22 112 PHE A O 1
#

Mean predicted aligned error: 5.4 Å

Secondary structure (DSSP, 8-state):
---SHHHHHHHHTT---PPPPPSEEETTEEE-TTS-EEE-S-----S------GGGGGGT-B-TTSSBPEETTEETTEEEEE--SSGGG-SHHHHHHHHHHHHHHHHHHH--

Nearest PDB structures (foldseek):
  4usq-assembly1_A-2  TM=8.039E-01  e=7.686E-06  Cellvibrio sp. BR
  4usq-assembly1_F-2  TM=8.088E-01  e=1.262E-05  Cellvibrio sp. BR
  4c5o-assembly4_H  TM=7.756E-01  e=6.903E-05  Stenotrophomonas maltophilia
  4usr-assembly1_A  TM=7.765E-01  e=1.860E-04  Stutzerimonas stutzeri NF13
  4c5o-assembly2_A  TM=7.711E-01  e=1.733E-04  Stenotrophomonas maltophilia

Radius of gyration: 21.25 Å; Cα contacts (8 Å, |Δi|>4): 96; chains: 1; bounding box: 46×28×58 Å

Solvent-accessible surface area (backbone atoms only — not comparable to full-atom values): 7204 Å² total; per-residue (Å²): 129,73,93,48,69,71,53,49,55,38,48,76,70,60,70,79,65,88,71,77,71,57,75,43,82,51,98,61,24,33,31,34,73,88,68,49,77,47,78,52,96,76,84,81,84,84,81,75,84,78,83,93,49,72,94,50,52,93,72,62,62,53,46,99,84,71,45,68,58,62,56,86,36,28,30,68,92,42,78,90,44,68,60,68,49,51,78,96,21,62,42,78,70,40,21,55,51,41,48,53,52,41,52,54,50,49,56,63,69,69,59,125

Sequence (112 aa):
LPRNQYTREAHDRGVLRRRPLFTAVEPDGVREADGSFTPLDTIVWATGFRAALQHLEPMRLRNQLGAITMRGTQVAGEPRVHLIGYGTSQSTVGANRAGREAVAAIVRQSRF